Protein AF-A0A7X9M2M7-F1 (afdb_monomer_lite)

Foldseek 3Di:
DDWDAPPVRDTDDDDPDDDDCVLVVVVVVLVVVVVCVVVVVDDPPVVVSVVVSVVVVVVVVVLQDALVNLLVLVVVVVVVCVVVVHQKDKDFLLVSQPVSDPVPDPSPCQVSNLVSVVVNDDVVLVKAFPDADPVRTDRRTMIMHGD

Secondary structure (DSSP, 8-state):
-PPEE-TTS-EE------STTHHHHHHHHHHHHHHHHHTT---S-HHHHHHHHHHHHHHHHTTS--HHHHHHHHHHHHHHHHHTT-SEEEEEHHHHHHHHS-TTSSS-THHHHHHHHHHT--TTTT-EEEE--TTS-STT-EEEEE-

pLDDT: mean 73.0, std 21.72, range [30.45, 98.31]

Structure (mmCIF, N/CA/C/O backbone):
data_AF-A0A7X9M2M7-F1
#
_entry.id   AF-A0A7X9M2M7-F1
#
loop_
_atom_site.group_PDB
_atom_site.id
_atom_site.type_symbol
_atom_site.label_atom_id
_atom_site.label_alt_id
_atom_site.label_comp_id
_atom_site.label_asym_id
_atom_site.label_entity_id
_atom_site.label_seq_id
_atom_site.pdbx_PDB_ins_code
_atom_site.Cartn_x
_atom_site.Cartn_y
_atom_site.Cartn_z
_atom_site.occupancy
_atom_site.B_iso_or_equiv
_atom_site.auth_seq_id
_atom_site.auth_comp_id
_atom_site.auth_asym_id
_atom_site.auth_atom_id
_atom_site.pdbx_PDB_model_num
ATOM 1 N N . MET A 1 1 ? 7.502 26.009 -33.447 1.00 37.47 1 MET A N 1
ATOM 2 C CA . MET A 1 1 ? 8.372 25.636 -32.309 1.00 37.47 1 MET A CA 1
ATOM 3 C C . MET A 1 1 ? 9.013 26.919 -31.807 1.00 37.47 1 MET A C 1
ATOM 5 O O . MET A 1 1 ? 9.785 27.501 -32.551 1.00 37.47 1 MET A O 1
ATOM 9 N N . VAL A 1 2 ? 8.602 27.430 -30.643 1.00 30.45 2 VAL A N 1
ATOM 10 C CA . VAL A 1 2 ? 9.103 28.715 -30.117 1.00 30.45 2 VAL A CA 1
ATOM 11 C C . VAL A 1 2 ? 10.284 28.424 -29.194 1.00 30.45 2 VAL A C 1
ATOM 13 O O . VAL A 1 2 ? 10.147 27.645 -28.253 1.00 30.45 2 VAL A O 1
ATOM 16 N N . ILE A 1 3 ? 11.445 28.995 -29.509 1.00 41.59 3 ILE A N 1
ATOM 17 C CA . ILE A 1 3 ? 12.671 28.884 -28.713 1.00 41.59 3 ILE A CA 1
ATOM 18 C C . ILE A 1 3 ? 12.720 30.121 -27.818 1.00 41.59 3 ILE A C 1
ATOM 20 O O . ILE A 1 3 ? 12.750 31.238 -28.331 1.00 41.59 3 ILE A O 1
ATOM 24 N N . TYR A 1 4 ? 12.707 29.928 -26.501 1.00 43.78 4 TYR A N 1
ATOM 25 C CA . TYR A 1 4 ? 12.890 31.015 -25.541 1.00 43.78 4 TYR A CA 1
ATOM 26 C C . TYR A 1 4 ? 14.368 31.116 -25.176 1.00 43.78 4 TYR A C 1
ATOM 28 O O . TYR A 1 4 ? 15.096 30.131 -25.274 1.00 43.78 4 TYR A O 1
ATOM 36 N N . ARG A 1 5 ? 14.825 32.307 -24.787 1.00 41.38 5 ARG A N 1
ATOM 37 C CA . ARG A 1 5 ? 16.184 32.526 -24.282 1.00 41.38 5 ARG A CA 1
ATOM 38 C C . ARG A 1 5 ? 16.106 33.027 -22.851 1.00 41.38 5 ARG A C 1
ATOM 40 O O . ARG A 1 5 ? 15.241 33.850 -22.555 1.00 41.38 5 ARG A O 1
ATOM 47 N N . ASP A 1 6 ? 16.940 32.486 -21.971 1.00 42.72 6 ASP A N 1
ATOM 48 C CA . ASP A 1 6 ? 17.020 32.962 -20.590 1.00 42.72 6 ASP A CA 1
ATOM 49 C C . ASP A 1 6 ? 17.778 34.298 -20.507 1.00 42.72 6 ASP A C 1
ATOM 51 O O . ASP A 1 6 ? 18.236 34.839 -21.518 1.00 42.72 6 ASP A O 1
ATOM 55 N N . SER A 1 7 ? 17.909 34.844 -19.295 1.00 35.41 7 SER A N 1
ATOM 56 C CA . SER A 1 7 ? 18.617 36.106 -19.036 1.00 35.41 7 SER A CA 1
ATOM 57 C C . SER A 1 7 ? 20.102 36.081 -19.419 1.00 35.41 7 SER A C 1
ATOM 59 O O . SER A 1 7 ? 20.728 37.135 -19.466 1.00 35.41 7 SER A O 1
ATOM 61 N N . TYR A 1 8 ? 20.660 34.902 -19.701 1.00 43.66 8 TYR A N 1
ATOM 62 C CA . TYR A 1 8 ? 22.040 34.704 -20.140 1.00 43.66 8 TYR A CA 1
ATOM 63 C C . TYR A 1 8 ? 22.134 34.375 -21.641 1.00 43.66 8 TYR A C 1
ATOM 65 O O . TYR A 1 8 ? 23.222 34.145 -22.163 1.00 43.66 8 TYR A O 1
ATOM 73 N N . GLY A 1 9 ? 21.007 34.382 -22.361 1.00 40.25 9 GLY A N 1
ATOM 74 C CA . GLY A 1 9 ? 20.945 34.156 -23.802 1.00 40.25 9 GLY A CA 1
ATOM 75 C C . GLY A 1 9 ? 20.914 32.685 -24.221 1.00 40.25 9 GLY A C 1
ATOM 76 O O . GLY A 1 9 ? 20.941 32.418 -25.430 1.00 40.25 9 GLY A O 1
ATOM 77 N N . TYR A 1 10 ? 20.818 31.742 -23.275 1.00 43.62 10 TYR A N 1
ATOM 78 C CA . TYR A 1 10 ? 20.778 30.313 -23.575 1.00 43.62 10 TYR A CA 1
ATOM 79 C C . TYR A 1 10 ? 19.381 29.874 -24.020 1.00 43.62 10 TYR A C 1
ATOM 81 O O . TYR A 1 10 ? 18.384 30.241 -23.391 1.00 43.62 10 TYR A O 1
ATOM 89 N N . PRO A 1 11 ? 19.276 29.078 -25.100 1.00 42.03 11 PRO A N 1
ATOM 90 C CA . PRO A 1 11 ? 17.992 28.594 -25.572 1.00 42.03 11 PRO A CA 1
ATOM 91 C C . PRO A 1 11 ? 17.412 27.573 -24.588 1.00 42.03 11 PRO A C 1
ATOM 93 O O . PRO A 1 11 ? 18.031 26.547 -24.309 1.00 42.03 11 PRO A O 1
ATOM 96 N N . PHE A 1 12 ? 16.193 27.816 -24.113 1.00 43.38 12 PHE A N 1
ATOM 97 C CA . PHE A 1 12 ? 15.430 26.863 -23.317 1.00 43.38 12 PHE A CA 1
ATOM 98 C C . PHE A 1 12 ? 14.017 26.671 -23.877 1.00 43.38 12 PHE A C 1
ATOM 100 O O . PHE A 1 12 ? 13.432 27.539 -24.5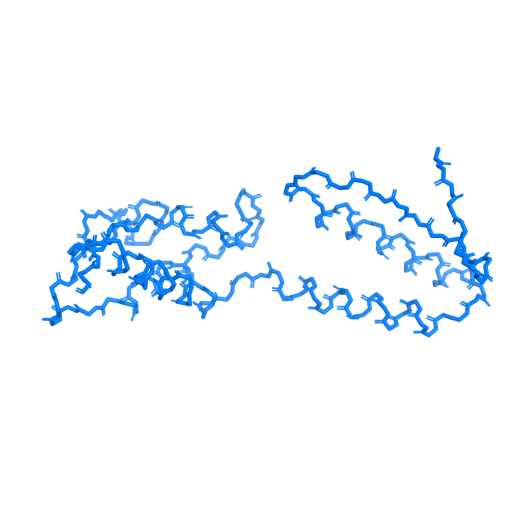31 1.00 43.38 12 PHE A O 1
ATOM 107 N N . PHE A 1 13 ? 13.466 25.484 -23.636 1.00 46.50 13 PHE A N 1
ATOM 108 C CA . PHE A 1 13 ? 12.135 25.106 -24.093 1.00 46.50 13 PHE A CA 1
ATOM 109 C C . PHE A 1 13 ? 11.167 25.154 -22.918 1.00 46.50 13 PHE A C 1
ATOM 111 O O . PHE A 1 13 ? 11.296 24.381 -21.971 1.00 46.50 13 PHE A O 1
ATOM 118 N N . VAL A 1 14 ? 10.156 26.019 -22.998 1.00 38.78 14 VAL A N 1
ATOM 119 C CA . VAL A 1 14 ? 9.002 25.943 -22.098 1.00 38.78 14 VAL A CA 1
ATOM 120 C C . VAL A 1 14 ? 8.005 24.979 -22.716 1.00 38.78 14 VAL A C 1
ATOM 122 O O . VAL A 1 14 ? 7.245 25.337 -23.615 1.00 38.78 14 VAL A O 1
ATOM 125 N N . ILE A 1 15 ? 8.010 23.731 -22.254 1.00 43.06 15 ILE A N 1
ATOM 126 C CA . ILE A 1 15 ? 6.976 22.775 -22.639 1.00 4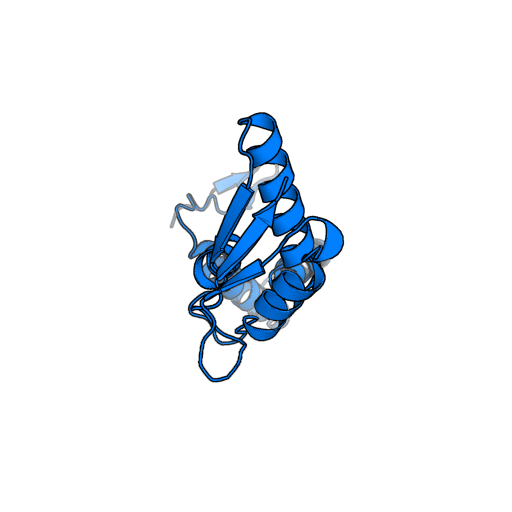3.06 15 ILE A CA 1
ATOM 127 C C . ILE A 1 15 ? 5.839 22.925 -21.629 1.00 43.06 15 ILE A C 1
ATOM 129 O O . ILE A 1 15 ? 6.009 22.658 -20.440 1.00 43.06 15 ILE A O 1
ATOM 133 N N . LYS A 1 16 ? 4.670 23.387 -22.083 1.00 37.81 16 LYS A N 1
ATOM 134 C CA . LYS A 1 16 ? 3.465 23.442 -21.247 1.00 37.81 16 LYS A CA 1
ATOM 135 C C . LYS A 1 16 ? 2.918 22.019 -21.130 1.00 37.81 16 LYS A C 1
ATOM 137 O O . LYS A 1 16 ? 2.176 21.545 -21.985 1.00 37.81 16 LYS A O 1
ATOM 142 N N . LEU A 1 17 ? 3.378 21.304 -20.114 1.00 42.34 17 LEU A N 1
ATOM 143 C CA . LEU A 1 17 ? 3.108 19.885 -19.937 1.00 42.34 17 LEU A CA 1
ATOM 144 C C . LEU A 1 17 ? 1.775 19.687 -19.192 1.00 42.34 17 LEU A C 1
ATOM 146 O O . LEU A 1 17 ? 1.641 20.085 -18.038 1.00 42.34 17 LEU A O 1
ATOM 150 N N . LYS A 1 18 ? 0.779 19.070 -19.844 1.00 36.84 18 LYS A N 1
ATOM 151 C CA . LYS A 1 18 ? -0.455 18.585 -19.199 1.00 36.84 18 LYS A CA 1
ATOM 152 C C . LYS A 1 18 ? -0.572 17.066 -19.374 1.00 36.84 18 LYS A C 1
ATOM 154 O O . LYS A 1 18 ? -0.637 16.584 -20.500 1.00 36.84 18 LYS A O 1
ATOM 159 N N . GLY A 1 19 ? -0.662 16.337 -18.258 1.00 43.19 19 GLY A N 1
ATOM 160 C CA . GLY A 1 19 ? -1.071 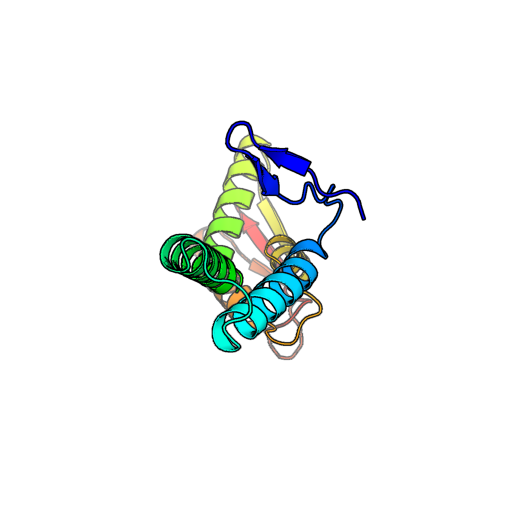14.924 -18.204 1.00 43.19 19 GLY A CA 1
ATOM 161 C C . GLY A 1 19 ? 0.054 13.886 -18.010 1.00 43.19 19 GLY A C 1
ATOM 162 O O . GLY A 1 19 ? 1.227 14.212 -18.118 1.00 43.19 19 GLY A O 1
ATOM 163 N N . PRO A 1 20 ? -0.278 12.612 -17.730 1.00 42.56 20 PRO A N 1
ATOM 164 C CA . PRO A 1 20 ? 0.668 11.567 -17.296 1.00 42.56 20 PRO A CA 1
ATOM 165 C C . PRO A 1 20 ? 1.662 11.050 -18.365 1.00 42.56 20 PRO A C 1
ATOM 167 O O . PRO A 1 20 ? 2.518 10.224 -18.061 1.00 42.56 20 PRO A O 1
ATOM 170 N N . SER A 1 21 ? 1.614 11.548 -19.605 1.00 47.81 21 SER A N 1
ATOM 171 C CA . SER A 1 21 ? 2.490 11.123 -20.721 1.00 47.81 21 SER A CA 1
ATOM 172 C C . SER A 1 21 ? 3.849 11.845 -20.781 1.00 47.81 21 SER A C 1
ATOM 174 O O . SER A 1 21 ? 4.653 11.603 -21.682 1.00 47.81 21 SER A O 1
ATOM 176 N N . ILE A 1 22 ? 4.115 12.728 -19.818 1.00 52.38 22 ILE A N 1
ATOM 177 C CA . ILE A 1 22 ? 5.268 13.641 -19.772 1.00 52.38 22 ILE A CA 1
ATOM 178 C C . ILE A 1 22 ? 6.611 12.902 -19.737 1.00 52.38 22 ILE A C 1
ATOM 180 O O . ILE A 1 22 ? 7.552 13.294 -20.424 1.00 52.38 22 ILE A O 1
ATOM 184 N N . GLN A 1 23 ? 6.702 11.805 -18.984 1.00 50.62 23 GLN A N 1
ATOM 185 C CA . GLN A 1 23 ? 7.964 11.081 -18.794 1.00 50.62 23 GLN A CA 1
ATOM 186 C C . GLN A 1 23 ? 8.471 10.430 -20.088 1.00 50.62 23 GLN A C 1
ATOM 188 O O . GLN A 1 23 ? 9.672 10.427 -20.355 1.00 50.62 23 GLN A O 1
ATOM 193 N N . LYS A 1 24 ? 7.561 9.926 -20.930 1.00 53.56 24 LYS A N 1
ATOM 194 C CA . LYS A 1 24 ? 7.911 9.277 -22.201 1.00 53.56 24 LYS A CA 1
ATOM 195 C C . LYS A 1 24 ? 8.442 10.287 -23.219 1.00 53.56 24 LYS A C 1
ATOM 197 O O .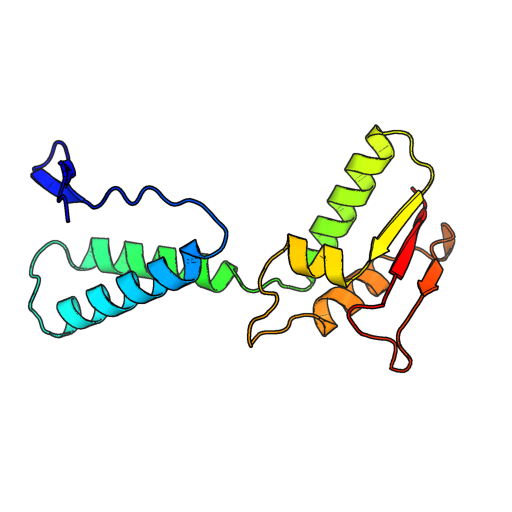 LYS A 1 24 ? 9.398 9.991 -23.935 1.00 53.56 24 LYS A O 1
ATOM 202 N N . GLU A 1 25 ? 7.855 11.479 -23.251 1.00 55.62 25 GLU A N 1
ATOM 203 C CA . GLU A 1 25 ? 8.260 12.540 -24.173 1.00 55.62 25 GLU A CA 1
ATOM 204 C C . GLU A 1 25 ? 9.556 13.223 -23.720 1.00 55.62 25 GLU A C 1
ATOM 206 O O . GLU A 1 25 ? 10.444 13.450 -24.541 1.00 55.62 25 GLU A O 1
ATOM 211 N N . LEU A 1 26 ? 9.739 13.417 -22.408 1.00 58.97 26 LEU A N 1
ATOM 212 C CA . LEU A 1 26 ? 11.018 13.848 -21.837 1.00 58.97 26 LEU A CA 1
ATOM 213 C C . LEU A 1 26 ? 12.140 12.844 -22.131 1.00 58.97 26 LEU A C 1
ATOM 215 O O . LEU A 1 26 ? 13.221 13.249 -22.549 1.00 58.97 26 LEU A O 1
ATOM 219 N N . LEU A 1 27 ? 11.888 11.536 -22.001 1.00 58.97 27 LEU A N 1
ATOM 220 C CA . LEU A 1 27 ? 12.898 10.512 -22.283 1.00 58.97 27 LEU A CA 1
ATOM 221 C C . LEU A 1 27 ? 13.320 10.490 -23.763 1.00 58.97 27 LEU A C 1
ATOM 223 O O . LEU A 1 27 ? 14.503 10.319 -24.066 1.00 58.97 27 LEU A O 1
ATOM 227 N N . LYS A 1 28 ? 12.385 10.699 -24.699 1.00 64.12 28 LYS A N 1
ATOM 228 C CA . LYS A 1 28 ? 12.717 10.843 -26.127 1.00 64.12 28 LYS A CA 1
ATOM 229 C C . LYS A 1 28 ? 13.612 12.053 -26.376 1.00 64.12 28 LYS A C 1
ATOM 231 O O . LYS A 1 28 ? 14.602 11.927 -27.095 1.00 64.12 28 LYS A O 1
ATOM 236 N N . LEU A 1 29 ? 13.279 13.196 -25.772 1.00 64.50 29 LEU A N 1
ATOM 237 C CA . LEU A 1 29 ? 14.067 14.419 -25.900 1.00 64.50 29 LEU A CA 1
ATOM 238 C C . LEU A 1 29 ? 15.475 14.215 -25.329 1.00 64.50 29 LEU A C 1
ATOM 240 O O . LEU A 1 29 ? 16.447 14.479 -26.028 1.00 64.50 29 LEU A O 1
ATOM 244 N N . LEU A 1 30 ? 15.604 13.650 -24.125 1.00 65.12 30 LEU A N 1
ATOM 245 C CA . LEU A 1 30 ? 16.904 13.360 -23.503 1.00 65.12 30 LEU A CA 1
ATOM 246 C C . LEU A 1 30 ? 17.775 12.439 -24.382 1.00 65.12 30 LEU A C 1
ATOM 248 O O . LEU A 1 30 ? 18.960 12.708 -24.579 1.00 65.12 30 LEU A O 1
ATOM 252 N N . ASN A 1 31 ? 17.189 11.392 -24.975 1.00 63.59 31 ASN A N 1
ATOM 253 C CA . ASN A 1 31 ? 17.905 10.491 -25.886 1.00 63.59 31 ASN A CA 1
ATOM 254 C C . ASN A 1 31 ? 18.336 11.176 -27.191 1.00 63.59 31 ASN A C 1
ATOM 256 O O . ASN A 1 31 ? 19.409 10.881 -27.717 1.00 63.59 31 ASN A O 1
ATOM 260 N N . TYR A 1 32 ? 17.514 12.080 -27.725 1.00 68.38 32 TYR A N 1
ATOM 261 C CA . TYR A 1 32 ? 17.851 12.864 -28.911 1.00 68.38 32 TYR A CA 1
ATOM 262 C C . TYR A 1 32 ? 19.040 13.796 -28.644 1.00 68.38 32 TYR A C 1
ATOM 264 O O . TYR A 1 32 ? 20.022 13.757 -29.386 1.00 68.38 32 TYR A O 1
ATOM 272 N N . TRP A 1 33 ? 19.004 14.550 -27.543 1.00 62.84 33 TRP A N 1
ATOM 273 C CA . TRP A 1 33 ? 20.099 15.440 -27.145 1.00 62.84 33 TRP A CA 1
ATOM 274 C C . TRP A 1 33 ? 21.401 14.677 -26.885 1.00 62.84 33 TRP A C 1
ATOM 276 O O . TRP A 1 33 ? 22.448 15.080 -27.383 1.00 62.84 33 TRP A O 1
ATOM 286 N N . SER A 1 34 ? 21.337 13.517 -26.221 1.00 63.47 34 SER A N 1
ATOM 287 C CA . SER A 1 34 ? 22.509 12.653 -26.018 1.00 63.47 34 SER A CA 1
ATOM 288 C C . SER A 1 34 ? 23.158 12.215 -27.341 1.00 63.47 34 SER A C 1
ATOM 290 O O . SER A 1 34 ? 24.383 12.236 -27.462 1.00 63.47 34 SER A O 1
ATOM 292 N N . ARG A 1 35 ? 22.365 11.886 -28.373 1.00 66.25 35 ARG A N 1
ATOM 293 C CA . ARG A 1 35 ? 22.905 11.546 -29.704 1.00 66.25 35 ARG A CA 1
ATOM 294 C C . ARG A 1 35 ? 23.555 12.734 -30.403 1.00 66.25 35 ARG A C 1
ATOM 296 O O . ARG A 1 35 ? 24.549 12.535 -31.092 1.00 66.25 35 ARG A O 1
ATOM 303 N N . LEU A 1 36 ? 22.991 13.933 -30.276 1.00 63.09 36 LEU A N 1
ATOM 304 C CA . LEU A 1 36 ? 23.562 15.132 -30.893 1.00 63.09 36 LEU A CA 1
ATOM 305 C C . LEU A 1 36 ? 24.897 15.523 -30.250 1.00 63.09 36 LEU A C 1
ATOM 307 O O . LEU A 1 36 ? 25.827 15.883 -30.969 1.00 63.09 36 LEU A O 1
ATOM 311 N N . ILE A 1 37 ? 25.007 15.375 -28.927 1.00 62.97 37 ILE A N 1
ATOM 312 C CA . ILE A 1 37 ? 26.254 15.589 -28.180 1.00 62.97 37 ILE A CA 1
ATOM 313 C C . ILE A 1 37 ? 27.321 14.582 -28.625 1.00 62.97 37 ILE A C 1
ATOM 315 O O . ILE A 1 37 ? 28.414 14.984 -29.005 1.00 62.97 37 ILE A O 1
ATOM 319 N N . ASN A 1 38 ? 26.988 13.287 -28.692 1.00 63.69 38 ASN A N 1
ATOM 320 C CA . ASN A 1 38 ? 27.930 12.250 -29.141 1.00 63.69 38 ASN A CA 1
ATOM 321 C C . ASN A 1 38 ? 28.382 12.415 -30.600 1.00 63.69 38 ASN A C 1
ATOM 323 O O . ASN A 1 38 ? 29.429 11.903 -30.982 1.00 63.69 38 ASN A O 1
ATOM 327 N N . LYS A 1 39 ? 27.598 13.114 -31.427 1.00 72.00 39 LYS A N 1
ATOM 328 C CA . LYS A 1 39 ? 27.969 13.461 -32.805 1.00 72.00 39 LYS A CA 1
ATOM 329 C C . LYS A 1 39 ? 28.805 14.744 -32.907 1.00 72.00 39 LYS A C 1
ATOM 331 O O . LYS A 1 39 ? 29.106 15.157 -34.021 1.00 72.00 39 LYS A O 1
ATOM 336 N N . GLY A 1 40 ? 29.144 15.390 -31.788 1.00 60.62 40 GLY A N 1
ATOM 337 C CA . GLY A 1 40 ? 29.923 16.633 -31.765 1.00 60.62 40 GLY A CA 1
ATOM 338 C C . GLY A 1 40 ? 29.191 17.840 -32.361 1.00 60.62 40 GLY A C 1
ATOM 339 O O . GLY A 1 40 ? 29.820 18.834 -32.705 1.00 60.62 40 GLY A O 1
ATOM 340 N N . ILE A 1 41 ? 27.862 17.763 -32.510 1.00 60.56 41 ILE A N 1
ATOM 341 C CA . ILE A 1 41 ? 27.042 18.813 -33.145 1.00 60.56 41 ILE A CA 1
ATOM 342 C C . ILE A 1 41 ? 26.832 20.006 -32.189 1.00 60.56 41 ILE A C 1
ATOM 344 O O . ILE A 1 41 ? 26.465 21.096 -32.620 1.00 60.56 41 ILE A O 1
ATOM 348 N N . PHE A 1 42 ? 27.085 19.825 -30.889 1.00 53.09 42 PHE A N 1
ATOM 349 C CA . PHE A 1 42 ? 26.951 20.850 -29.853 1.00 53.09 42 PHE A CA 1
ATOM 350 C C . PHE A 1 42 ? 28.239 20.929 -29.015 1.00 53.09 42 PHE A C 1
ATOM 352 O O . PHE A 1 42 ? 28.621 19.939 -28.401 1.00 53.09 42 PHE A O 1
ATOM 359 N N . ASN A 1 43 ? 28.875 22.108 -28.976 1.00 54.06 43 ASN A N 1
ATOM 360 C CA . ASN A 1 43 ? 30.154 22.386 -28.289 1.00 54.06 43 ASN A CA 1
ATOM 361 C C . ASN A 1 43 ? 30.017 23.378 -27.108 1.00 54.06 43 ASN A C 1
ATOM 363 O O . ASN A 1 43 ? 30.974 24.056 -26.753 1.00 54.06 43 ASN A O 1
ATOM 367 N N . GLY A 1 44 ? 28.827 23.528 -26.520 1.00 56.47 44 GLY A N 1
ATOM 368 C CA . GLY A 1 44 ? 28.641 24.303 -25.280 1.00 56.47 44 GLY A CA 1
ATOM 369 C C . GLY A 1 44 ? 28.602 23.383 -24.061 1.00 56.47 44 GLY A C 1
ATOM 370 O O . GLY A 1 44 ? 28.087 22.280 -24.220 1.00 56.47 44 GLY A O 1
ATOM 371 N N . ASP A 1 45 ? 29.126 23.836 -22.906 1.00 56.41 45 ASP A N 1
ATOM 372 C CA . ASP A 1 45 ? 29.190 23.191 -21.569 1.00 56.41 45 ASP A CA 1
ATOM 373 C C . ASP A 1 45 ? 28.551 21.789 -21.488 1.00 56.41 45 ASP A C 1
ATOM 375 O O . ASP A 1 45 ? 27.547 21.555 -20.803 1.00 56.41 45 ASP A O 1
ATOM 379 N N . VAL A 1 46 ? 29.149 20.834 -22.205 1.00 51.91 46 VAL A N 1
ATOM 380 C CA . VAL A 1 46 ? 28.640 19.463 -22.360 1.00 51.91 46 VAL A CA 1
ATOM 381 C C . VAL A 1 46 ? 28.531 18.766 -21.012 1.00 51.91 46 VAL A C 1
ATOM 383 O O . VAL A 1 46 ? 27.649 17.939 -20.812 1.00 51.91 46 VAL A O 1
ATOM 386 N N . GLU A 1 47 ? 29.360 19.176 -20.057 1.00 50.25 47 GLU A N 1
ATOM 387 C CA . GLU A 1 47 ? 29.380 18.686 -18.688 1.00 50.25 47 GLU A CA 1
ATOM 388 C C . GLU A 1 47 ? 28.100 19.042 -17.914 1.00 50.25 47 GLU A C 1
ATOM 390 O O . GLU A 1 47 ? 27.532 18.177 -17.249 1.00 50.25 47 GLU A O 1
ATOM 395 N N . LYS A 1 48 ? 27.552 20.259 -18.069 1.00 52.56 48 LYS A N 1
ATOM 396 C CA . LYS A 1 48 ? 26.295 20.666 -17.405 1.00 52.56 48 LYS A CA 1
ATOM 397 C C . LYS A 1 48 ? 25.081 19.967 -18.005 1.00 52.56 48 LYS A C 1
ATOM 399 O O . LYS A 1 48 ? 24.183 19.559 -17.267 1.00 52.56 48 LYS A O 1
ATOM 404 N N . ILE A 1 49 ? 25.054 19.794 -19.329 1.00 52.25 49 ILE A N 1
ATOM 405 C CA . ILE A 1 49 ? 23.982 19.042 -19.993 1.00 52.25 49 ILE A CA 1
ATOM 406 C C . ILE A 1 49 ? 24.081 17.564 -19.618 1.00 52.25 49 ILE A C 1
ATOM 408 O O . ILE A 1 49 ? 23.061 16.980 -19.276 1.00 52.25 49 ILE A O 1
ATOM 412 N N . PHE A 1 50 ? 25.285 16.983 -19.600 1.00 50.06 50 PHE A N 1
ATOM 413 C CA . PHE A 1 50 ? 25.515 15.589 -19.222 1.00 50.06 50 PHE A CA 1
ATOM 414 C C . PHE A 1 50 ? 25.138 15.317 -17.761 1.00 50.06 50 PHE A C 1
ATOM 416 O O . PHE A 1 50 ? 24.406 14.360 -17.496 1.00 50.06 50 PHE A O 1
ATOM 423 N N . LEU A 1 51 ? 25.544 16.188 -16.828 1.00 50.31 51 LEU A N 1
ATOM 424 C CA . LEU A 1 51 ? 25.144 16.142 -15.418 1.00 50.31 51 LEU A CA 1
ATOM 425 C C . LEU A 1 51 ? 23.630 16.281 -15.270 1.00 50.31 51 LEU A C 1
ATOM 427 O O . LEU A 1 51 ? 23.025 15.464 -14.588 1.00 50.31 51 LEU A O 1
ATOM 431 N N . SER A 1 52 ? 23.003 17.231 -15.969 1.00 54.84 52 SER A N 1
ATOM 432 C CA . SER A 1 52 ? 21.545 17.399 -15.985 1.00 54.84 52 SER A CA 1
ATOM 433 C C . SER A 1 52 ? 20.832 16.167 -16.544 1.00 54.84 52 SER A C 1
ATOM 435 O O . SER A 1 52 ? 19.909 15.665 -15.912 1.00 54.84 52 SER A O 1
ATOM 437 N N . THR A 1 53 ? 21.287 15.593 -17.665 1.00 54.44 53 THR A N 1
ATOM 438 C CA . THR A 1 53 ? 20.733 14.343 -18.207 1.00 54.44 53 THR A CA 1
ATOM 439 C C . THR A 1 53 ? 20.979 13.155 -17.292 1.00 54.44 53 THR A C 1
ATOM 441 O O . THR A 1 53 ? 20.121 12.289 -17.229 1.00 54.44 53 THR A O 1
ATOM 444 N N . THR A 1 54 ? 22.100 13.088 -16.575 1.00 53.72 54 THR A N 1
ATOM 445 C CA . THR A 1 54 ? 22.410 11.993 -15.643 1.00 53.72 54 THR A CA 1
ATOM 446 C C . THR A 1 54 ? 21.587 12.116 -14.366 1.00 53.72 54 THR A C 1
ATOM 448 O O . THR A 1 54 ? 21.031 11.122 -13.915 1.00 53.72 54 THR A O 1
ATOM 451 N N . LEU A 1 55 ? 21.400 13.332 -13.846 1.00 53.56 55 LEU A N 1
ATOM 452 C CA . LEU A 1 55 ? 20.465 13.652 -12.766 1.00 53.56 55 LEU A CA 1
ATOM 453 C C . LEU A 1 55 ? 19.026 13.351 -13.172 1.00 53.56 55 LEU A C 1
ATOM 455 O O . LEU A 1 55 ? 18.322 12.678 -12.430 1.00 53.56 55 LEU A O 1
ATOM 459 N N . TYR A 1 56 ? 18.598 13.769 -14.364 1.00 55.56 56 TYR A N 1
ATOM 460 C CA . TYR A 1 56 ? 17.267 13.459 -14.880 1.00 55.56 56 TYR A CA 1
ATOM 461 C C . TYR A 1 56 ? 17.095 11.972 -15.128 1.00 55.56 56 TYR A C 1
ATOM 463 O O . TYR A 1 56 ? 16.051 11.440 -14.797 1.00 55.56 56 TYR A O 1
ATOM 471 N N . LYS A 1 57 ? 18.089 11.279 -15.684 1.00 46.62 57 LYS A N 1
ATOM 472 C CA . LYS A 1 57 ? 18.043 9.834 -15.923 1.00 46.62 57 LYS A CA 1
ATOM 473 C C . LYS A 1 57 ? 18.094 9.063 -14.609 1.00 46.62 57 LYS A C 1
ATOM 475 O O . LYS A 1 57 ? 17.403 8.063 -14.515 1.00 46.62 57 LYS A O 1
ATOM 480 N N . GLY A 1 58 ? 18.800 9.553 -13.590 1.00 46.88 58 GLY A N 1
ATOM 481 C CA . GLY A 1 58 ? 18.758 9.060 -12.212 1.00 46.88 58 GLY A CA 1
ATOM 482 C C . GLY A 1 58 ? 17.391 9.284 -11.560 1.00 46.88 58 GLY A C 1
ATOM 483 O O . GLY A 1 58 ? 16.803 8.341 -11.045 1.00 46.88 58 GLY A O 1
ATOM 484 N N . ALA A 1 59 ? 16.814 10.479 -11.694 1.00 49.34 59 ALA A N 1
ATOM 485 C CA . ALA A 1 59 ? 15.451 10.806 -11.265 1.00 49.34 59 ALA A CA 1
ATOM 486 C C . ALA A 1 59 ? 14.370 10.060 -12.074 1.00 49.34 59 ALA A C 1
ATOM 488 O O . ALA A 1 59 ? 13.276 9.804 -11.582 1.00 49.34 59 ALA A O 1
ATOM 489 N N . LEU A 1 60 ? 14.668 9.661 -13.311 1.00 49.50 60 LEU A N 1
ATOM 490 C CA . LEU A 1 60 ? 13.812 8.808 -14.129 1.00 49.50 60 LEU A CA 1
ATOM 491 C C . LEU A 1 60 ? 14.021 7.326 -13.784 1.00 49.50 60 LEU A C 1
ATOM 493 O O . LEU A 1 60 ? 13.090 6.541 -13.888 1.00 49.50 60 LEU A O 1
ATOM 497 N N . MET A 1 61 ? 15.207 6.912 -13.336 1.00 46.00 61 MET A N 1
ATOM 498 C CA . MET A 1 61 ? 15.450 5.567 -12.797 1.00 46.00 61 MET A CA 1
ATOM 499 C C . MET A 1 61 ? 14.793 5.399 -11.418 1.00 46.00 61 MET A C 1
ATOM 501 O O . MET A 1 61 ? 14.355 4.302 -11.090 1.00 46.00 61 MET A O 1
ATOM 505 N N . MET A 1 62 ? 14.590 6.503 -10.688 1.00 48.22 62 MET A N 1
ATOM 506 C CA . MET A 1 62 ? 13.691 6.614 -9.528 1.00 48.22 62 MET A CA 1
ATOM 507 C C . MET A 1 62 ? 12.190 6.476 -9.889 1.00 48.22 62 MET A C 1
ATOM 509 O O . MET A 1 62 ? 11.348 6.569 -9.004 1.00 48.22 62 MET A O 1
ATOM 513 N N . SER A 1 63 ? 11.816 6.261 -11.164 1.00 58.94 63 SER A N 1
ATOM 514 C CA . SER A 1 63 ? 10.407 6.184 -11.615 1.00 58.94 63 SER A CA 1
ATOM 515 C C . SER A 1 63 ? 9.821 4.769 -11.731 1.00 58.94 63 SER A C 1
ATOM 517 O O . SER A 1 63 ? 8.677 4.622 -12.164 1.00 58.94 63 SER A O 1
ATOM 519 N N . VAL A 1 64 ? 10.561 3.719 -11.348 1.00 71.38 64 VAL A N 1
ATOM 520 C CA . VAL A 1 64 ? 10.001 2.363 -11.204 1.00 71.38 64 VAL A CA 1
ATOM 521 C C . VAL A 1 64 ? 9.606 2.152 -9.743 1.00 71.38 64 VAL A C 1
ATOM 523 O O . VAL A 1 64 ? 10.506 2.047 -8.911 1.00 71.38 64 VAL A O 1
ATOM 526 N N . PRO A 1 65 ? 8.306 2.008 -9.420 1.00 80.19 65 PRO A N 1
ATOM 527 C CA . PRO A 1 65 ? 7.881 1.805 -8.042 1.00 80.19 65 PRO A CA 1
ATOM 528 C C . PRO A 1 65 ? 8.524 0.556 -7.430 1.00 80.19 65 PRO A C 1
ATOM 530 O O . PRO A 1 65 ? 8.385 -0.578 -7.916 1.00 80.19 65 PRO A O 1
ATOM 533 N N . THR A 1 66 ? 9.254 0.762 -6.348 1.00 86.38 66 THR A N 1
ATOM 534 C CA . THR A 1 66 ? 9.793 -0.275 -5.479 1.00 86.38 66 THR A CA 1
ATOM 535 C C . THR A 1 66 ? 8.701 -0.817 -4.557 1.00 86.38 66 THR A C 1
ATOM 537 O O . THR A 1 66 ? 7.604 -0.271 -4.471 1.00 86.38 66 THR A O 1
ATOM 540 N N . LYS A 1 67 ? 8.982 -1.922 -3.854 1.00 89.88 67 LYS A N 1
ATOM 541 C CA . LYS A 1 67 ? 8.059 -2.427 -2.824 1.00 89.88 67 LYS A CA 1
ATOM 542 C C . LYS A 1 67 ? 7.835 -1.380 -1.723 1.00 89.88 67 LYS A C 1
ATOM 544 O O . LYS A 1 67 ? 6.713 -1.226 -1.259 1.00 89.88 67 LYS A O 1
ATOM 549 N N . ASN A 1 68 ? 8.884 -0.646 -1.352 1.00 89.25 68 ASN A N 1
ATOM 550 C CA . ASN A 1 68 ? 8.815 0.360 -0.295 1.00 89.25 68 ASN A CA 1
ATOM 551 C C . ASN A 1 68 ? 7.927 1.542 -0.690 1.00 89.25 68 ASN A C 1
ATOM 553 O O . ASN A 1 68 ? 7.131 1.972 0.132 1.00 89.25 68 ASN A O 1
ATOM 557 N N . ASP A 1 69 ? 7.947 1.963 -1.958 1.00 87.19 69 ASP A N 1
ATOM 558 C CA . ASP A 1 69 ? 7.044 3.020 -2.437 1.00 87.19 69 ASP A CA 1
ATOM 559 C C . ASP A 1 69 ? 5.567 2.627 -2.260 1.00 87.19 69 ASP A C 1
ATOM 561 O O . ASP A 1 69 ? 4.737 3.441 -1.854 1.00 87.19 69 ASP A O 1
ATOM 565 N N . PHE A 1 70 ? 5.231 1.352 -2.502 1.00 90.81 70 PHE A N 1
ATOM 566 C CA . PHE A 1 70 ? 3.887 0.825 -2.238 1.00 90.81 70 PHE A CA 1
ATOM 567 C C . PHE A 1 70 ? 3.552 0.803 -0.745 1.00 90.81 70 PHE A C 1
ATOM 569 O O . PHE A 1 70 ? 2.440 1.177 -0.373 1.00 90.81 70 PHE A O 1
ATOM 576 N N . ILE A 1 71 ? 4.495 0.389 0.104 1.00 94.94 71 ILE A N 1
ATOM 577 C CA . ILE A 1 71 ? 4.319 0.387 1.564 1.00 94.94 71 ILE A CA 1
ATOM 578 C C . ILE A 1 71 ? 4.066 1.812 2.070 1.00 94.94 71 ILE A C 1
ATOM 580 O O . ILE A 1 71 ? 3.142 2.035 2.852 1.00 94.94 71 ILE A O 1
ATOM 584 N N . ASP A 1 72 ? 4.839 2.787 1.604 1.00 92.06 72 ASP A N 1
ATOM 585 C CA . ASP A 1 72 ? 4.709 4.175 2.040 1.00 92.06 72 ASP A CA 1
ATOM 586 C C . ASP A 1 72 ? 3.403 4.805 1.545 1.00 92.06 72 ASP A C 1
ATOM 588 O O . ASP A 1 72 ? 2.720 5.487 2.311 1.00 92.06 72 ASP A O 1
ATOM 592 N N . ALA A 1 73 ? 2.960 4.474 0.329 1.00 90.81 73 ALA A N 1
ATOM 593 C CA . ALA A 1 73 ? 1.636 4.863 -0.148 1.00 90.81 73 ALA A CA 1
ATOM 594 C C . ALA A 1 73 ? 0.494 4.252 0.686 1.00 90.81 73 ALA A C 1
ATOM 596 O O . ALA A 1 73 ? -0.498 4.934 0.950 1.00 90.81 73 ALA A O 1
ATOM 597 N N . ILE A 1 74 ? 0.616 2.994 1.132 1.00 95.56 74 ILE A N 1
ATOM 598 C CA . ILE A 1 74 ? -0.364 2.365 2.036 1.00 95.56 74 ILE A CA 1
ATOM 599 C C . ILE A 1 74 ? -0.376 3.084 3.388 1.00 95.56 74 ILE A C 1
ATOM 601 O O . ILE A 1 74 ? -1.453 3.405 3.891 1.00 95.56 74 ILE A O 1
ATOM 605 N N . LYS A 1 75 ? 0.794 3.381 3.967 1.00 95.25 75 LYS A N 1
ATOM 606 C CA . LYS A 1 75 ? 0.894 4.143 5.223 1.00 95.25 75 LYS A CA 1
ATOM 607 C C . LYS A 1 75 ? 0.234 5.511 5.095 1.00 95.25 75 LYS A C 1
ATOM 609 O O . LYS A 1 75 ? -0.551 5.880 5.963 1.00 95.25 75 LYS A O 1
ATOM 614 N N . GLN A 1 76 ? 0.495 6.226 4.002 1.00 92.88 76 GLN A N 1
ATOM 615 C CA . GLN A 1 76 ? -0.127 7.519 3.736 1.00 92.88 76 GLN A CA 1
ATOM 616 C C . GLN A 1 76 ? -1.658 7.401 3.678 1.00 92.88 76 GLN A C 1
ATOM 618 O O . GLN A 1 76 ? -2.348 8.153 4.360 1.00 92.88 76 GLN A O 1
ATOM 623 N N . LEU A 1 77 ? -2.189 6.416 2.942 1.00 93.12 77 LEU A N 1
ATOM 624 C CA . LEU A 1 77 ? -3.634 6.165 2.870 1.00 93.12 77 LEU A CA 1
ATOM 625 C C . LEU A 1 77 ? -4.239 5.842 4.247 1.00 93.12 77 LEU A C 1
ATOM 627 O O . LEU A 1 77 ? -5.323 6.336 4.565 1.00 93.12 77 LEU A O 1
ATOM 631 N N . LYS A 1 78 ? -3.546 5.050 5.081 1.00 94.88 78 LYS A N 1
ATOM 632 C CA . LYS A 1 78 ? -3.967 4.769 6.466 1.00 94.88 78 LYS A CA 1
ATOM 633 C C . LYS A 1 78 ? -4.010 6.057 7.298 1.00 94.88 78 LYS A C 1
ATOM 635 O O . LYS A 1 78 ? -5.008 6.300 7.971 1.00 94.88 78 LYS A O 1
ATOM 640 N N . THR A 1 79 ? -2.977 6.897 7.228 1.00 93.62 79 THR A N 1
ATOM 641 C C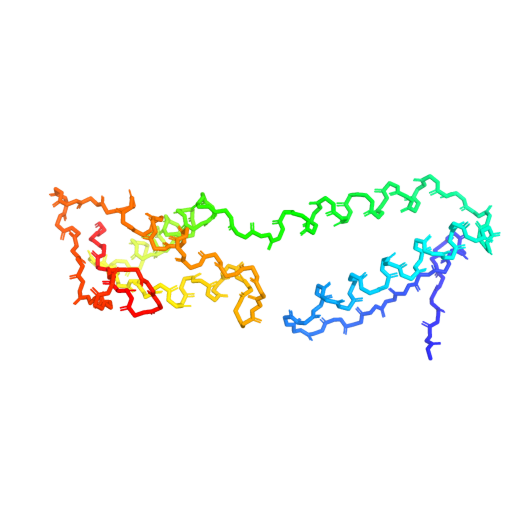A . THR A 1 79 ? -2.915 8.178 7.956 1.00 93.62 79 THR A CA 1
ATOM 642 C C . THR A 1 79 ? -4.031 9.131 7.534 1.00 93.62 79 THR A C 1
ATOM 644 O O . THR A 1 79 ? -4.771 9.608 8.390 1.00 93.62 79 THR A O 1
ATOM 647 N N . GLU A 1 80 ? -4.213 9.355 6.230 1.00 90.69 80 GLU A N 1
ATOM 648 C CA . GLU A 1 80 ? -5.294 10.195 5.687 1.00 90.69 80 GLU A CA 1
ATOM 649 C C . GLU A 1 80 ? -6.668 9.701 6.169 1.00 90.69 80 GLU A C 1
ATOM 651 O O . GLU A 1 80 ? -7.530 10.472 6.586 1.00 90.69 80 GLU A O 1
ATOM 656 N N . SER A 1 81 ? -6.856 8.389 6.220 1.00 92.31 81 SER A N 1
ATOM 657 C CA . SER A 1 81 ? -8.135 7.803 6.613 1.00 92.31 81 SER A CA 1
ATOM 658 C C . SER A 1 81 ? -8.389 7.863 8.120 1.00 92.31 81 SER A C 1
ATOM 660 O O . SER A 1 81 ? -9.534 8.054 8.531 1.00 92.31 81 SER A O 1
ATOM 662 N N . ARG A 1 82 ? -7.332 7.803 8.946 1.00 93.88 82 ARG A N 1
ATOM 663 C CA . ARG A 1 82 ? -7.419 8.085 10.390 1.00 93.88 82 ARG A CA 1
ATOM 664 C C . ARG A 1 82 ? -7.859 9.524 10.625 1.00 93.88 82 ARG A C 1
ATOM 666 O O . ARG A 1 82 ? -8.734 9.758 11.451 1.00 93.88 82 ARG A O 1
ATOM 673 N N . THR A 1 83 ? -7.300 10.478 9.874 1.00 92.62 83 THR A N 1
ATOM 674 C CA . THR A 1 83 ? -7.687 11.895 9.998 1.00 92.62 83 THR A CA 1
ATOM 675 C C . THR A 1 83 ? -9.136 12.156 9.593 1.00 92.62 83 THR A C 1
ATOM 677 O O . THR A 1 83 ? -9.760 13.073 10.117 1.00 92.62 83 THR A O 1
ATOM 680 N N . LEU A 1 84 ? -9.698 11.314 8.722 1.00 92.31 84 LEU A N 1
ATOM 681 C CA . LEU A 1 84 ? -11.110 11.345 8.334 1.00 92.31 84 LEU A CA 1
ATOM 682 C C . LEU A 1 84 ? -12.029 10.581 9.309 1.00 92.31 84 LEU A C 1
ATOM 684 O O . LEU A 1 84 ? -13.232 10.506 9.072 1.00 92.31 84 LEU A O 1
ATOM 688 N N . GLY A 1 85 ? -11.490 9.997 10.386 1.00 95.75 85 GLY A N 1
ATOM 689 C CA . GLY A 1 85 ? -12.262 9.244 11.379 1.00 95.75 85 GLY A CA 1
ATOM 690 C C . GLY A 1 85 ? -12.798 7.900 10.873 1.00 95.75 85 GLY A C 1
ATOM 691 O O . GLY A 1 85 ? -13.749 7.358 11.442 1.00 95.75 85 GLY A O 1
ATOM 692 N N . LEU A 1 86 ? -12.223 7.355 9.796 1.00 94.81 86 LEU A N 1
ATOM 693 C CA . LEU A 1 86 ? -12.606 6.042 9.288 1.00 94.81 86 LEU A CA 1
ATOM 694 C C . LEU A 1 86 ? -12.122 4.943 10.243 1.00 94.81 86 LEU A C 1
ATOM 696 O O . LEU A 1 86 ? -11.067 5.052 10.859 1.00 94.81 86 LEU A O 1
ATOM 700 N N . LYS A 1 87 ? -12.889 3.853 10.345 1.00 95.81 87 LYS A N 1
ATOM 701 C CA . LYS A 1 87 ? -12.511 2.672 11.147 1.00 95.81 87 LYS A CA 1
ATOM 702 C C . LYS A 1 87 ? -11.629 1.690 10.375 1.00 95.81 87 LYS A C 1
ATOM 704 O O . LYS A 1 87 ? -10.905 0.895 10.963 1.00 95.81 87 LYS A O 1
ATOM 709 N N . TYR A 1 88 ? -11.748 1.705 9.052 1.00 96.94 88 TYR A N 1
ATOM 710 C CA . TYR A 1 88 ? -10.990 0.860 8.145 1.00 96.94 88 TYR A CA 1
ATOM 711 C C . TYR A 1 88 ? -10.904 1.516 6.768 1.00 96.94 88 TYR A C 1
ATOM 713 O O . TYR A 1 88 ? -11.704 2.390 6.429 1.00 96.94 88 TYR A O 1
ATOM 721 N N . ILE A 1 89 ? -9.974 1.030 5.953 1.00 97.38 89 ILE A N 1
ATOM 722 C CA . ILE A 1 89 ? -9.898 1.301 4.519 1.00 97.38 89 ILE A CA 1
ATOM 723 C C . ILE A 1 89 ? -9.825 0.014 3.733 1.00 97.38 89 ILE A C 1
ATOM 725 O O . ILE A 1 89 ? -9.217 -0.957 4.168 1.00 97.38 89 ILE A O 1
ATOM 729 N N . GLU A 1 90 ? -10.391 0.024 2.536 1.00 98.06 90 GLU A N 1
ATOM 730 C CA . GLU A 1 90 ? -10.180 -1.038 1.563 1.00 98.06 90 GLU A CA 1
ATOM 731 C C . GLU A 1 90 ? -9.301 -0.520 0.438 1.00 98.06 90 GLU A C 1
ATOM 733 O O . GLU A 1 90 ? -9.646 0.449 -0.235 1.00 98.06 90 GLU A O 1
ATOM 738 N N . ILE A 1 91 ? -8.171 -1.183 0.216 1.00 97.06 91 ILE A N 1
ATOM 739 C CA . ILE A 1 91 ? -7.255 -0.843 -0.869 1.00 97.06 91 ILE A CA 1
ATOM 740 C C . ILE A 1 91 ? -7.325 -1.950 -1.916 1.00 97.06 91 ILE A C 1
ATOM 742 O O . ILE A 1 91 ? -7.120 -3.126 -1.608 1.00 97.06 91 ILE A O 1
ATOM 746 N N . LEU A 1 92 ? -7.606 -1.566 -3.163 1.00 96.25 92 LEU A N 1
ATOM 747 C CA . LEU A 1 92 ? -7.504 -2.424 -4.340 1.00 96.25 92 LEU A CA 1
ATOM 748 C C . LEU A 1 92 ? -6.113 -2.267 -4.966 1.00 96.25 92 LEU A C 1
ATOM 750 O O . LEU A 1 92 ? -5.671 -1.151 -5.246 1.00 96.25 92 LEU A O 1
ATOM 754 N N . SER A 1 93 ? -5.442 -3.382 -5.252 1.00 92.94 93 SER A N 1
ATOM 755 C CA . SER A 1 93 ? -4.088 -3.391 -5.819 1.00 92.94 93 SER A CA 1
ATOM 756 C C . SER A 1 93 ? -3.995 -2.666 -7.162 1.00 92.94 93 SER A C 1
ATOM 758 O O . SER A 1 93 ? -2.987 -2.021 -7.435 1.00 92.94 93 SER A O 1
ATOM 760 N N . ALA A 1 94 ? -5.045 -2.713 -7.990 1.00 90.44 94 ALA A N 1
ATOM 761 C CA . ALA A 1 94 ? -5.109 -1.954 -9.238 1.00 90.44 94 ALA A CA 1
ATOM 762 C C . ALA A 1 94 ? -5.068 -0.436 -9.012 1.00 90.44 94 ALA A C 1
ATOM 764 O O . ALA A 1 94 ? -4.395 0.274 -9.756 1.00 90.44 94 ALA A O 1
ATOM 765 N N . ASP A 1 95 ? -5.780 0.064 -8.001 1.00 90.62 95 ASP A N 1
ATOM 766 C CA . ASP A 1 95 ? -5.834 1.495 -7.690 1.00 90.62 95 ASP A CA 1
ATOM 767 C C . ASP A 1 95 ? -4.518 1.968 -7.085 1.00 90.62 95 ASP A C 1
ATOM 769 O O . ASP A 1 95 ? -3.958 2.967 -7.536 1.00 90.62 95 ASP A O 1
ATOM 773 N N . LEU A 1 96 ? -3.973 1.194 -6.143 1.00 90.25 96 LEU A N 1
ATOM 774 C CA . LEU A 1 96 ? -2.669 1.466 -5.543 1.00 90.25 96 LEU A CA 1
ATOM 775 C C . LEU A 1 96 ? -1.552 1.467 -6.600 1.00 90.25 96 LEU A C 1
ATOM 777 O O . LEU A 1 96 ? -0.719 2.370 -6.631 1.00 90.25 96 LEU A O 1
ATOM 781 N N . HIS A 1 97 ? -1.568 0.486 -7.508 1.00 86.31 97 HIS A N 1
ATOM 782 C CA . HIS A 1 97 ? -0.602 0.390 -8.605 1.00 86.31 97 HIS A CA 1
ATOM 783 C C . HIS A 1 97 ? -0.709 1.568 -9.577 1.00 86.31 97 HIS A C 1
ATOM 785 O O . HIS A 1 97 ? 0.305 2.167 -9.930 1.00 86.31 97 HIS A O 1
ATOM 791 N N . ARG A 1 98 ? -1.933 1.969 -9.947 1.00 82.69 98 ARG A N 1
ATOM 792 C CA . ARG A 1 98 ? -2.167 3.153 -10.788 1.00 82.69 98 ARG A CA 1
ATOM 793 C C . ARG A 1 98 ? -1.710 4.450 -10.123 1.00 82.69 98 ARG A C 1
ATOM 795 O O . ARG A 1 98 ? -1.159 5.297 -10.822 1.00 82.69 98 ARG A O 1
ATOM 802 N N . LYS A 1 99 ? -1.905 4.595 -8.806 1.00 79.75 99 LYS A N 1
ATOM 803 C CA . LYS A 1 99 ? -1.520 5.795 -8.041 1.00 79.75 99 LYS A CA 1
ATOM 804 C C . LYS A 1 99 ? -0.012 6.069 -8.106 1.00 79.75 99 LYS A C 1
ATOM 806 O O . LYS A 1 99 ? 0.377 7.227 -8.193 1.00 79.75 99 LYS A O 1
ATOM 811 N N . LEU A 1 100 ? 0.819 5.023 -8.104 1.00 77.06 100 LEU A N 1
ATOM 812 C CA . LEU A 1 100 ? 2.288 5.137 -8.123 1.00 77.06 100 LEU A CA 1
ATOM 813 C C . LEU A 1 100 ? 2.916 5.070 -9.523 1.00 77.06 100 LEU A C 1
ATOM 815 O O . LEU A 1 100 ? 4.107 5.321 -9.679 1.00 77.06 100 LEU A O 1
ATOM 819 N N . GLY A 1 101 ? 2.113 4.812 -10.553 1.00 61.81 101 GLY A N 1
ATOM 820 C CA . GLY A 1 101 ? 2.521 4.968 -11.943 1.00 61.81 101 GLY A CA 1
ATOM 821 C C . GLY A 1 101 ? 2.996 3.685 -12.629 1.00 61.81 101 GLY A C 1
ATOM 822 O O . GLY A 1 101 ? 3.499 2.743 -12.022 1.00 61.81 101 GLY A O 1
ATOM 823 N N . TYR A 1 102 ? 2.830 3.697 -13.955 1.00 58.09 102 TYR A N 1
ATOM 824 C CA . TYR A 1 102 ? 3.127 2.637 -14.931 1.00 58.09 102 TYR A CA 1
ATOM 825 C C . TYR A 1 102 ? 2.131 1.475 -15.052 1.00 58.09 102 TYR A C 1
ATOM 827 O O . TYR A 1 102 ? 2.518 0.316 -15.224 1.00 58.09 102 TYR A O 1
ATOM 835 N N . TYR A 1 103 ? 0.834 1.795 -15.136 1.00 46.75 103 TYR A N 1
ATOM 836 C CA . TYR A 1 103 ? -0.111 0.919 -15.834 1.00 46.75 103 TYR A CA 1
ATOM 837 C C . TYR A 1 103 ? -0.899 1.645 -16.940 1.00 46.75 103 TYR A C 1
ATOM 839 O O . TYR A 1 103 ? -1.521 2.668 -16.642 1.00 46.75 103 TYR A O 1
ATOM 847 N N . PRO A 1 104 ? -0.936 1.099 -18.178 1.00 47.28 104 PRO A N 1
ATOM 848 C CA . PRO A 1 104 ? -0.178 -0.065 -18.670 1.00 47.28 104 PRO A CA 1
ATOM 849 C C . PRO A 1 104 ? 1.247 0.304 -19.153 1.00 47.28 104 PRO A C 1
ATOM 851 O O . PRO A 1 104 ? 1.428 1.258 -19.905 1.00 47.28 104 PRO A O 1
ATOM 854 N N . GLY A 1 105 ? 2.267 -0.468 -18.751 1.00 53.81 105 GLY A N 1
ATOM 855 C CA . GLY A 1 105 ? 3.656 -0.366 -19.230 1.00 53.81 105 GLY A CA 1
ATOM 856 C C . GLY A 1 105 ? 4.463 -1.644 -18.919 1.00 53.81 105 GLY A C 1
ATOM 857 O O . GLY A 1 105 ? 4.106 -2.348 -17.981 1.00 53.81 105 GLY A O 1
ATOM 858 N N . PRO A 1 106 ? 5.539 -1.968 -19.664 1.00 48.69 106 PRO A N 1
ATOM 859 C CA . PRO A 1 106 ? 6.180 -3.297 -19.660 1.00 48.69 106 PRO A CA 1
ATOM 860 C C . PRO A 1 106 ? 6.824 -3.709 -18.324 1.00 48.69 106 PRO A C 1
ATOM 862 O O . PRO A 1 106 ? 6.996 -4.897 -18.066 1.00 48.69 106 PRO A O 1
ATOM 865 N N . ASN A 1 107 ? 7.125 -2.754 -17.440 1.00 57.38 107 ASN A N 1
ATOM 866 C CA . ASN A 1 107 ? 7.675 -3.007 -16.106 1.00 57.38 107 ASN A CA 1
ATOM 867 C C . ASN A 1 107 ? 6.551 -3.127 -15.068 1.00 57.38 107 ASN A C 1
ATOM 869 O O . ASN A 1 107 ? 6.453 -2.332 -14.134 1.00 57.38 107 ASN A O 1
ATOM 873 N N . HIS A 1 108 ? 5.665 -4.108 -15.247 1.00 65.69 108 HIS A N 1
ATOM 874 C CA . HIS A 1 108 ? 4.526 -4.327 -14.359 1.00 65.69 108 HIS A CA 1
ATOM 875 C C . HIS A 1 108 ? 4.981 -4.748 -12.948 1.00 65.69 108 HIS A C 1
ATOM 877 O O . HIS A 1 108 ? 5.197 -5.923 -12.664 1.00 65.69 108 HIS A O 1
ATOM 883 N N . ARG A 1 109 ? 5.057 -3.792 -12.016 1.00 83.81 109 ARG A N 1
ATOM 884 C CA . ARG A 1 109 ? 5.388 -4.015 -10.589 1.00 83.81 109 ARG A CA 1
ATOM 885 C C . ARG A 1 109 ? 4.218 -4.572 -9.764 1.00 83.81 109 ARG A C 1
ATOM 887 O O . ARG A 1 109 ? 4.138 -4.355 -8.560 1.00 83.81 109 ARG A O 1
ATOM 894 N N . MET A 1 110 ? 3.297 -5.295 -10.403 1.00 88.94 110 MET A N 1
ATOM 895 C CA . MET A 1 110 ? 2.080 -5.791 -9.754 1.00 88.94 110 MET A CA 1
ATOM 896 C C . MET A 1 110 ? 2.386 -6.813 -8.653 1.00 88.94 110 MET A C 1
ATOM 898 O O . MET A 1 110 ? 1.735 -6.791 -7.613 1.00 88.94 110 MET A O 1
ATOM 902 N N . ALA A 1 111 ? 3.390 -7.677 -8.849 1.00 90.81 111 ALA A N 1
ATOM 903 C CA . ALA A 1 111 ? 3.829 -8.605 -7.805 1.00 90.81 111 ALA A CA 1
ATOM 904 C C . ALA A 1 111 ? 4.335 -7.844 -6.571 1.00 90.81 111 ALA A C 1
ATOM 906 O O . ALA A 1 111 ? 3.825 -8.069 -5.482 1.00 90.81 111 ALA A O 1
ATOM 907 N N . SER A 1 112 ? 5.222 -6.860 -6.765 1.00 91.44 112 SER A N 1
ATOM 908 C CA . SER A 1 112 ? 5.729 -6.007 -5.683 1.00 91.44 112 SER A CA 1
ATOM 909 C C . SER A 1 112 ? 4.626 -5.205 -4.984 1.00 91.44 112 SER A C 1
ATOM 911 O O . SER A 1 112 ? 4.672 -5.067 -3.770 1.00 91.44 112 SER A O 1
ATOM 913 N N . CYS A 1 113 ? 3.625 -4.717 -5.724 1.00 92.62 113 CYS A N 1
ATOM 914 C CA . CYS A 1 113 ? 2.442 -4.069 -5.151 1.00 92.62 113 CYS A CA 1
ATOM 915 C C . CYS A 1 113 ? 1.649 -5.035 -4.258 1.00 92.62 113 CYS A C 1
ATOM 917 O O . CYS A 1 113 ? 1.336 -4.707 -3.118 1.00 92.62 113 CYS A O 1
ATOM 919 N N . CYS A 1 114 ? 1.370 -6.251 -4.741 1.00 95.19 114 CYS A N 1
ATOM 920 C CA . CYS A 1 114 ? 0.653 -7.254 -3.951 1.00 95.19 114 CYS A CA 1
ATOM 921 C C . CYS A 1 114 ? 1.448 -7.681 -2.710 1.00 95.19 114 CYS A C 1
ATOM 923 O O . CYS A 1 114 ? 0.861 -7.815 -1.644 1.00 95.19 114 CYS A O 1
ATOM 925 N N . ASP A 1 115 ? 2.763 -7.867 -2.837 1.00 96.12 115 ASP A N 1
ATOM 926 C CA . ASP A 1 115 ? 3.634 -8.215 -1.709 1.00 96.12 115 ASP A CA 1
ATOM 927 C C . ASP A 1 115 ? 3.648 -7.098 -0.664 1.00 96.12 115 ASP A C 1
ATOM 929 O O . ASP A 1 115 ? 3.436 -7.367 0.509 1.00 96.12 115 ASP A O 1
ATOM 933 N N . ALA A 1 116 ? 3.778 -5.835 -1.083 1.00 96.38 116 ALA A N 1
ATOM 934 C CA . ALA A 1 116 ? 3.663 -4.688 -0.182 1.00 96.38 116 ALA A CA 1
ATOM 935 C C . ALA A 1 116 ? 2.314 -4.645 0.550 1.00 96.38 116 ALA A C 1
ATOM 937 O O . ALA A 1 116 ? 2.264 -4.318 1.734 1.00 96.38 116 ALA A O 1
ATOM 938 N N . MET A 1 117 ? 1.221 -4.977 -0.144 1.00 97.75 117 MET A N 1
ATOM 939 C CA . MET A 1 117 ? -0.106 -5.038 0.461 1.00 97.75 117 MET A CA 1
ATOM 940 C C . MET A 1 117 ? -0.198 -6.127 1.533 1.00 97.75 117 MET A C 1
ATOM 942 O O . MET A 1 117 ? -0.697 -5.839 2.621 1.00 97.75 117 MET A O 1
ATOM 946 N N . TYR A 1 118 ? 0.291 -7.338 1.253 1.00 98.06 118 TYR A N 1
ATOM 947 C CA . TYR A 1 118 ? 0.322 -8.426 2.234 1.00 98.06 118 TYR A CA 1
ATOM 948 C C . TYR A 1 118 ? 1.242 -8.102 3.418 1.00 98.06 118 TYR A C 1
ATOM 950 O O . TYR A 1 118 ? 0.829 -8.263 4.559 1.00 98.06 118 TYR A O 1
ATOM 958 N N . ASP A 1 119 ? 2.435 -7.567 3.161 1.00 97.38 119 ASP A N 1
ATOM 959 C CA . ASP A 1 119 ? 3.407 -7.206 4.202 1.00 97.38 119 ASP A CA 1
ATOM 960 C C . ASP A 1 119 ? 2.926 -6.051 5.097 1.00 97.38 119 ASP A C 1
ATOM 962 O O . ASP A 1 119 ? 3.392 -5.899 6.221 1.00 97.38 119 ASP A O 1
ATOM 966 N N . SER A 1 120 ? 1.999 -5.221 4.605 1.00 96.88 120 SER A N 1
ATOM 967 C CA . SER A 1 120 ? 1.408 -4.109 5.366 1.00 96.88 120 SER A CA 1
ATOM 968 C C . SER A 1 120 ? 0.178 -4.514 6.187 1.00 96.88 120 SER A C 1
ATOM 970 O O . SER A 1 120 ? -0.460 -3.639 6.791 1.00 96.88 120 SER A O 1
ATOM 972 N N . MET A 1 121 ? -0.212 -5.793 6.149 1.00 97.38 121 MET A N 1
ATOM 973 C CA . MET A 1 121 ? -1.303 -6.317 6.965 1.00 97.38 121 MET A CA 1
ATOM 974 C C . MET A 1 121 ? -0.845 -6.529 8.403 1.00 97.38 121 MET A C 1
ATOM 976 O O . MET A 1 121 ? 0.186 -7.147 8.651 1.00 97.38 121 MET A O 1
ATOM 980 N N . ASP A 1 122 ? -1.681 -6.104 9.339 1.00 96.00 122 ASP A N 1
ATOM 981 C CA . ASP A 1 122 ? -1.628 -6.514 10.732 1.00 96.00 122 ASP A CA 1
ATOM 982 C C . ASP A 1 122 ? -2.852 -7.384 11.050 1.00 96.00 122 ASP A C 1
ATOM 984 O O . ASP A 1 122 ? -3.955 -6.899 11.315 1.00 96.00 122 ASP A O 1
ATOM 988 N N . VAL A 1 123 ? -2.658 -8.703 10.998 1.00 92.69 123 VAL A N 1
ATOM 989 C CA . VAL A 1 123 ? -3.721 -9.682 11.276 1.00 92.69 123 VAL A CA 1
ATOM 990 C C . VAL A 1 123 ? -4.171 -9.613 12.740 1.00 92.69 123 VAL A C 1
ATOM 992 O O . VAL A 1 123 ? -5.332 -9.894 13.030 1.00 92.69 123 VAL A O 1
ATOM 995 N N . HIS A 1 124 ? -3.299 -9.189 13.661 1.00 92.94 124 HIS A N 1
ATOM 996 C CA . HIS A 1 124 ? -3.658 -9.025 15.071 1.00 92.94 124 HIS A CA 1
ATOM 997 C C . HIS A 1 124 ? -4.589 -7.827 15.282 1.00 92.94 124 HIS A C 1
ATOM 999 O O . HIS A 1 124 ? -5.451 -7.876 16.158 1.00 92.94 124 HIS A O 1
ATOM 1005 N N . ASN A 1 125 ? -4.478 -6.801 14.433 1.00 91.44 125 ASN A N 1
ATOM 1006 C CA . ASN A 1 125 ? -5.404 -5.668 14.387 1.00 91.44 125 ASN A CA 1
ATOM 1007 C C . ASN A 1 125 ? -6.689 -5.953 13.576 1.00 91.44 125 ASN A C 1
ATOM 1009 O O . ASN A 1 125 ? -7.548 -5.084 13.433 1.00 91.44 125 ASN A O 1
ATOM 1013 N N . GLY A 1 126 ? -6.840 -7.169 13.039 1.00 95.25 126 GLY A N 1
ATOM 1014 C CA . GLY A 1 126 ? -8.024 -7.599 12.292 1.00 95.25 126 GLY A CA 1
ATOM 1015 C C . GLY A 1 126 ? -7.974 -7.342 10.784 1.00 95.25 126 GLY A C 1
ATOM 1016 O O . GLY A 1 126 ? -8.998 -7.509 10.118 1.00 95.25 126 GLY A O 1
ATOM 1017 N N . ASP A 1 127 ? -6.824 -6.959 10.218 1.00 97.75 127 ASP A N 1
ATOM 1018 C CA . ASP A 1 127 ? -6.682 -6.774 8.769 1.00 97.75 127 ASP A CA 1
ATOM 1019 C C . ASP A 1 127 ? -7.004 -8.072 8.016 1.00 97.75 127 ASP A C 1
ATOM 1021 O O . ASP A 1 127 ? -6.581 -9.165 8.402 1.00 97.75 127 ASP A O 1
ATOM 1025 N N . LEU A 1 128 ? -7.738 -7.968 6.903 1.00 97.44 128 LEU A N 1
ATOM 1026 C CA . LEU A 1 128 ? -8.212 -9.147 6.177 1.00 97.44 128 LEU A CA 1
ATOM 1027 C C . LEU A 1 128 ? -8.258 -8.956 4.662 1.00 97.44 128 LEU A C 1
ATOM 1029 O O . LEU A 1 128 ? -8.533 -7.877 4.131 1.00 97.44 128 LEU A O 1
ATOM 1033 N N . VAL A 1 129 ? -8.027 -10.054 3.946 1.00 97.75 129 VAL A N 1
ATOM 1034 C CA . VAL A 1 129 ? -8.143 -10.105 2.487 1.00 97.75 129 VAL A CA 1
ATOM 1035 C C . VAL A 1 129 ? -9.618 -10.227 2.113 1.00 97.75 129 VAL A C 1
ATOM 1037 O O . VAL A 1 129 ? -10.231 -11.270 2.321 1.00 97.75 129 VAL A O 1
ATOM 1040 N N . VAL A 1 130 ? -10.183 -9.169 1.533 1.00 97.69 130 VAL A N 1
ATOM 1041 C CA . VAL A 1 130 ? -11.595 -9.118 1.111 1.00 97.69 130 VAL A CA 1
ATOM 1042 C C . VAL A 1 130 ? -11.804 -9.883 -0.193 1.00 97.69 130 VAL A C 1
ATOM 1044 O O . VAL A 1 130 ? -12.811 -10.558 -0.384 1.00 97.69 130 VAL A O 1
ATOM 1047 N N . MET A 1 131 ? -10.855 -9.765 -1.122 1.00 96.62 131 MET A N 1
ATOM 1048 C CA . MET A 1 131 ? -10.923 -10.404 -2.434 1.00 96.62 131 MET A CA 1
ATOM 1049 C C . MET A 1 131 ? -9.513 -10.692 -2.936 1.00 96.62 131 MET A C 1
ATOM 1051 O O . MET A 1 131 ? -8.621 -9.861 -2.787 1.00 96.62 131 MET A O 1
ATO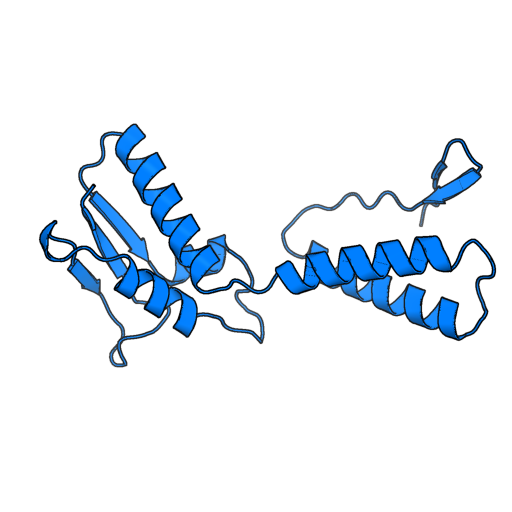M 1055 N N . LYS A 1 132 ? -9.300 -11.845 -3.579 1.00 96.19 132 LYS A N 1
ATOM 1056 C CA . LYS A 1 132 ? -8.042 -12.152 -4.269 1.00 96.19 132 LYS A CA 1
ATOM 1057 C C . LYS A 1 132 ? -8.289 -12.907 -5.576 1.00 96.19 132 LYS A C 1
ATOM 1059 O O . LYS A 1 132 ? -9.256 -13.662 -5.668 1.00 96.19 132 LYS A O 1
ATOM 1064 N N . PRO A 1 133 ? -7.433 -12.732 -6.597 1.00 92.94 133 PRO A N 1
ATOM 1065 C CA . PRO A 1 133 ? -7.474 -13.578 -7.785 1.00 92.94 133 PRO A CA 1
ATOM 1066 C C . PRO A 1 133 ? -7.106 -15.035 -7.435 1.00 92.94 133 PRO A C 1
ATOM 1068 O O . PRO A 1 133 ? -6.452 -15.259 -6.414 1.00 92.94 133 PRO A O 1
ATOM 1071 N N . PRO A 1 134 ? -7.423 -16.026 -8.294 1.00 91.62 134 PRO A N 1
ATOM 1072 C CA . PRO A 1 134 ? -7.131 -17.441 -8.022 1.00 91.62 134 PRO A CA 1
ATOM 1073 C C . PRO A 1 134 ? -5.655 -17.724 -7.707 1.00 91.62 134 PRO A C 1
ATOM 1075 O O . PRO A 1 134 ? -5.343 -18.549 -6.859 1.00 91.62 134 PRO A O 1
ATOM 1078 N N . LYS A 1 135 ? -4.739 -16.981 -8.344 1.00 90.31 135 LYS A N 1
ATOM 1079 C CA . LYS A 1 135 ? -3.284 -17.075 -8.123 1.00 90.31 135 LYS A CA 1
ATOM 1080 C C . LYS A 1 135 ? -2.776 -16.250 -6.925 1.00 90.31 135 LYS A C 1
ATOM 1082 O O . LYS A 1 135 ? -1.572 -16.101 -6.751 1.00 90.31 135 LYS A O 1
ATOM 1087 N N . GLY A 1 136 ? -3.664 -15.644 -6.137 1.00 90.81 136 GLY A N 1
ATOM 1088 C CA . GLY A 1 136 ? -3.346 -14.848 -4.943 1.00 90.81 136 GLY A CA 1
ATOM 1089 C C . GLY A 1 136 ? -2.821 -13.430 -5.207 1.00 90.81 136 GLY A C 1
ATOM 1090 O O . GLY A 1 136 ? -3.226 -12.500 -4.513 1.00 90.81 136 GLY A O 1
ATOM 1091 N N . ARG A 1 137 ? -1.974 -13.234 -6.224 1.00 91.62 137 ARG A N 1
ATOM 1092 C CA . ARG A 1 137 ? -1.462 -11.916 -6.646 1.00 91.62 137 ARG A CA 1
ATOM 1093 C C . ARG A 1 137 ? -2.150 -11.427 -7.917 1.00 91.62 137 ARG A C 1
ATOM 1095 O O . ARG A 1 137 ? -2.387 -12.204 -8.841 1.00 91.62 137 ARG A O 1
ATOM 1102 N N . GLY A 1 138 ? -2.440 -10.130 -7.985 1.00 91.50 138 GLY A N 1
ATOM 1103 C CA . GLY A 1 138 ? -2.949 -9.473 -9.189 1.00 91.50 138 GLY A CA 1
ATOM 1104 C C . GLY A 1 138 ? -3.855 -8.284 -8.892 1.00 91.50 138 GLY A C 1
ATOM 1105 O O . GLY A 1 138 ? -4.180 -8.012 -7.742 1.00 91.50 138 GLY A O 1
ATOM 1106 N N . ALA A 1 139 ? -4.313 -7.618 -9.954 1.00 91.38 139 ALA A N 1
ATOM 1107 C CA . ALA A 1 139 ? -5.094 -6.374 -9.920 1.00 91.38 139 ALA A CA 1
ATOM 1108 C C . ALA A 1 139 ? -6.448 -6.461 -9.174 1.00 91.38 139 ALA A C 1
ATOM 1110 O O . ALA A 1 139 ? -7.040 -5.439 -8.844 1.00 91.38 139 ALA A O 1
ATOM 1111 N N . LYS A 1 140 ? -6.952 -7.677 -8.920 1.00 94.50 140 LYS A N 1
ATOM 1112 C CA . LYS A 1 140 ? -8.193 -7.925 -8.162 1.00 94.50 140 LYS A CA 1
ATOM 1113 C C . LYS A 1 140 ? -7.957 -8.155 -6.664 1.00 94.50 140 LYS A C 1
ATOM 1115 O O . LYS A 1 140 ? -8.907 -8.457 -5.950 1.00 94.50 140 LYS A O 1
ATOM 1120 N N . LEU A 1 141 ? -6.709 -8.084 -6.195 1.00 97.31 141 LEU A N 1
ATOM 1121 C CA . LEU A 1 141 ? -6.403 -8.192 -4.772 1.00 97.31 141 LEU A CA 1
ATOM 1122 C C . LEU A 1 141 ? -6.947 -6.958 -4.050 1.00 97.31 141 LEU A C 1
ATOM 1124 O O . LEU A 1 141 ? -6.551 -5.837 -4.360 1.00 97.31 141 LEU A O 1
ATOM 1128 N N . LYS A 1 142 ? -7.838 -7.179 -3.090 1.00 98.25 142 LYS A N 1
ATOM 1129 C CA . LYS A 1 142 ? -8.395 -6.153 -2.219 1.00 98.25 142 LYS A CA 1
ATOM 1130 C C . LYS A 1 142 ? -8.197 -6.567 -0.769 1.00 98.25 142 LYS A C 1
ATOM 1132 O O . LYS A 1 142 ? -8.601 -7.665 -0.380 1.00 98.25 142 LYS A O 1
ATOM 1137 N N . ILE A 1 143 ? -7.614 -5.675 0.019 1.00 98.31 143 ILE A N 1
ATOM 1138 C CA . ILE A 1 143 ? -7.360 -5.886 1.445 1.00 98.31 143 ILE A CA 1
ATOM 1139 C C . ILE A 1 143 ? -8.032 -4.767 2.228 1.00 98.31 143 ILE A C 1
ATOM 1141 O O . ILE A 1 143 ? -7.960 -3.601 1.834 1.00 98.31 143 ILE A O 1
ATOM 1145 N N . ARG A 1 144 ? -8.701 -5.144 3.317 1.00 98.25 144 ARG A N 1
ATOM 1146 C CA . ARG A 1 144 ? -9.225 -4.219 4.312 1.00 98.25 144 ARG A CA 1
ATOM 1147 C C . ARG A 1 144 ? -8.195 -4.074 5.423 1.00 98.25 144 ARG A C 1
ATOM 1149 O O . ARG A 1 144 ? -7.832 -5.070 6.043 1.00 98.25 144 ARG A O 1
ATOM 1156 N N . TYR A 1 145 ? -7.770 -2.840 5.660 1.00 97.50 145 TYR A N 1
ATOM 1157 C CA . TYR A 1 145 ? -6.905 -2.467 6.767 1.00 97.50 145 TYR A CA 1
ATOM 1158 C C . TYR A 1 145 ? -7.715 -1.712 7.813 1.00 97.50 145 TYR A C 1
ATOM 1160 O O . TYR A 1 145 ? -8.319 -0.687 7.489 1.00 97.50 145 TYR A O 1
ATOM 1168 N N . TYR A 1 146 ? -7.721 -2.196 9.044 1.00 96.69 146 TYR A N 1
ATOM 1169 C CA . TYR A 1 146 ? -8.256 -1.478 10.189 1.00 96.69 146 TYR A CA 1
ATOM 1170 C C . TYR A 1 146 ? -7.263 -0.401 10.635 1.00 96.69 146 TYR A C 1
ATOM 1172 O O . TYR A 1 146 ? -6.043 -0.541 10.487 1.00 96.69 146 TYR A O 1
ATOM 1180 N N . LEU A 1 147 ? -7.812 0.726 11.090 1.00 93.50 147 LEU A N 1
ATOM 1181 C CA . LEU A 1 147 ? -7.051 1.913 11.463 1.00 93.50 147 LEU A CA 1
ATOM 1182 C C . LEU A 1 147 ? -6.946 1.996 12.980 1.00 93.50 147 LEU A C 1
ATOM 1184 O O . LEU A 1 147 ? -7.901 2.450 13.629 1.00 93.50 147 LEU A O 1
#

Radius of gyration: 21.32 Å; chains: 1; bounding box: 43×54×48 Å

Sequence (147 aa):
MVIYRDSYGYPFFVIKLKGPSIQKELLKLLNYWSRLINKGIFNGDVEKIFLSTTLYKGALMMSVPTKNDFIDAIKQLKTESRTLGLKYIEILSADLHRKLGYYPGPNHRMASCCDAMYDSMDVHNGDLVVMKPPKGRGAKLKIRYYL